Protein 6IK4 (pdb70)

Radius of gyration: 14.67 Å; Cα contacts (8 Å, |Δi|>4): 477; chains: 1; bounding box: 35×34×38 Å

InterPro domains:
  IPR000841 Peptidase M23A, B-lytic metalloendopeptidase [PR00933] (236-257)
  IPR000841 Peptidase M23A, B-lytic metalloendopeptidase [PR00933] (258-276)
  IPR000841 Peptidase M23A, B-lytic metalloendopeptidase [PR00933] (285-303)
  IPR000841 Peptidase M23A, B-lytic metalloendopeptidase [PR00933] (337-357)
  IPR000841 Peptidase M23A, B-lytic metalloendopeptidase [PR00933] (364-387)
  IPR011055 Duplicated hybrid motif [G3DSA:2.70.70.10] (230-403)
  IPR011055 Duplicated hybrid motif [SSF51261] (146-359)
  IPR016047 M23ase, beta-sheet core domain [PF01551] (276-360)
  IPR050570 Bacterial cell wall metabolism enzyme [PTHR21666] (136-360)

Nearest PDB structures (foldseek):
  6ik4-assembly1_A  TM=1.006E+00  e=1.344E-34  Pseudoalteromonas sp. CF6-2
  3it5-assembly4_G  TM=9.674E-01  e=7.089E-22  Pseudomonas aeruginosa PAO1
  8af1-assembly1_A  TM=9.686E-01  e=2.258E-19  Lysobacter capsici
  6smk-assembly1_A  TM=6.841E-01  e=7.766E-05  Enterococcus faecalis V583
  8s0u-assembly1_B  TM=7.526E-01  e=2.012E-04  Enterococcus faecalis

Foldseek 3Di:
DPDAFAAFDDAFFWWFKFAFAPPQLADDDRFKIWIFRPQDFAPGDFDFTWGRAKAFKADPDQFKIKGADPQQKIKIKGQFHPADDHGGDIDGGGDGGGTRHSHQCSRQVPHGDDPGTTIIMGIDGNNHTDHQQQPAYNRWGWFHADGRRDQPQVRTFTADPNDTDTGPGTDGD

Solvent-accessible surface area: 8095 Å² total; per-residue (Å²): 130,121,38,89,4,36,2,0,5,48,131,46,145,91,16,57,1,2,1,1,0,2,75,110,15,84,45,177,38,16,0,0,0,22,0,32,49,50,41,48,44,88,61,24,127,4,22,104,0,28,3,0,4,13,15,71,2,48,87,96,20,48,0,19,0,44,0,47,27,108,54,21,29,2,0,12,0,27,10,0,15,83,32,95,61,96,103,51,54,98,6,119,74,30,28,90,0,0,52,2,1,47,51,109,126,49,1,26,55,91,36,64,161,21,125,16,11,23,0,12,0,4,0,10,61,118,38,125,57,31,41,0,73,83,90,124,0,11,115,11,44,0,23,23,6,116,60,34,107,23,52,79,36,120,38,0,16,0,53,64,142,48,180,114,24,12,8,140,126,61,1,107,58

Structure (mmCIF, N/CA/C/O backbone):
data_6IK4
#
_entry.id   6IK4
#
_cell.length_a   62.841
_cell.length_b   82.443
_cell.length_c   73.419
_cell.angle_alpha   90.00
_cell.angle_beta   90.00
_cell.angle_gamma   90.00
#
_symmetry.space_group_name_H-M   'C 2 2 21'
#
loop_
_entity.id
_entity.type
_entity.pdbx_description
1 polymer 'Elastinolytic metalloprotease'
2 non-polymer 'ZINC ION'
3 non-polymer GLYCEROL
4 water water
#
loop_
_atom_site.group_PDB
_atom_site.id
_atom_site.type_symbol
_atom_site.label_atom_id
_atom_site.label_alt_id
_atom_site.label_comp_id
_atom_site.label_asym_id
_atom_site.label_entity_id
_atom_site.label_seq_id
_atom_site.pdbx_PDB_ins_code
_atom_site.Cartn_x
_atom_site.Cartn_y
_atom_site.Cartn_z
_atom_site.occupancy
_atom_site.B_iso_or_equiv
_atom_site.auth_seq_id
_atom_site.auth_comp_id
_atom_site.auth_asym_id
_atom_site.auth_atom_id
_atom_site.pdbx_PDB_model_num
ATOM 1 N N . ALA A 1 1 ? -15.119 13.570 8.774 1.00 47.58 1 ALA A N 1
ATOM 2 C CA . ALA A 1 1 ? -14.686 14.400 9.896 1.00 48.83 1 ALA A CA 1
ATOM 3 C C . ALA A 1 1 ? -14.030 15.689 9.405 1.00 41.36 1 ALA A C 1
ATOM 4 O O . ALA A 1 1 ? -13.952 15.942 8.201 1.00 44.60 1 ALA A O 1
ATOM 6 N N . THR A 1 2 ? -13.579 16.509 10.351 1.00 28.14 2 THR A N 1
ATOM 7 C CA . THR A 1 2 ? -12.876 17.734 10.009 1.00 27.32 2 THR A CA 1
ATOM 8 C C . THR A 1 2 ? -11.559 17.389 9.328 1.00 26.35 2 THR A C 1
ATOM 9 O O . THR A 1 2 ? -10.856 16.462 9.737 1.00 25.92 2 THR A O 1
ATOM 13 N N . PHE A 1 3 ? -11.242 18.120 8.267 1.00 15.50 3 PHE A N 1
ATOM 14 C CA . PHE A 1 3 ? -9.990 17.892 7.557 1.00 14.19 3 PHE A CA 1
ATOM 15 C C . PHE A 1 3 ? -8.796 18.046 8.490 1.00 16.25 3 PHE A C 1
ATOM 16 O O . PHE A 1 3 ? -8.625 19.084 9.133 1.00 14.45 3 PHE A O 1
ATOM 24 N N . THR A 1 4 ? -7.961 17.017 8.544 1.00 14.11 4 THR A N 1
ATOM 25 C CA . THR A 1 4 ? -6.726 17.021 9.312 1.00 14.02 4 THR A CA 1
ATOM 26 C C . THR A 1 4 ? -5.676 16.303 8.482 1.00 17.71 4 THR A C 1
ATOM 27 O O . THR A 1 4 ? -5.978 15.273 7.878 1.00 19.02 4 THR A O 1
ATOM 31 N N . MET A 1 5 ? -4.458 16.841 8.447 1.00 13.21 5 MET A N 1
ATOM 32 C CA . MET A 1 5 ? -3.355 16.272 7.681 1.00 13.87 5 MET A CA 1
ATOM 33 C C . MET A 1 5 ? -2.290 15.736 8.620 1.00 13.92 5 MET A C 1
ATOM 34 O O . MET A 1 5 ? -2.023 16.334 9.662 1.00 11.94 5 MET A O 1
ATOM 39 N N . ASN A 1 6 ? -1.639 14.646 8.213 1.00 10.65 6 ASN A N 1
ATOM 40 C CA . ASN A 1 6 ? -0.435 14.157 8.883 1.00 10.61 6 ASN A CA 1
ATOM 41 C C . ASN A 1 6 ? 0.748 14.249 7.937 1.00 11.00 6 ASN A C 1
ATOM 42 O O . ASN A 1 6 ? 0.583 14.182 6.717 1.00 10.65 6 ASN A O 1
ATOM 47 N N . LEU A 1 7 ? 1.946 14.385 8.503 1.00 10.18 7 LEU A N 1
ATOM 48 C CA . LEU A 1 7 ? 3.147 14.275 7.685 1.00 10.14 7 LEU A CA 1
ATOM 49 C C . LEU A 1 7 ? 3.164 12.915 6.996 1.00 10.65 7 LEU A C 1
ATOM 50 O O . LEU A 1 7 ? 2.787 11.908 7.608 1.00 11.81 7 LEU A O 1
ATOM 55 N N . PRO A 1 8 ? 3.603 12.844 5.727 1.00 10.33 8 PRO A N 1
ATOM 56 C CA . PRO A 1 8 ? 3.448 11.602 4.954 1.00 12.00 8 PRO A CA 1
ATOM 57 C C . PRO A 1 8 ? 4.486 10.526 5.255 1.00 14.36 8 PRO A C 1
ATOM 58 O O . PRO A 1 8 ? 4.986 9.858 4.341 1.00 14.97 8 PRO A O 1
ATOM 62 N N . TRP A 1 9 ? 4.793 10.332 6.537 1.00 12.69 9 TRP A N 1
ATOM 63 C CA . TRP A 1 9 ? 5.650 9.244 6.986 1.00 12.77 9 TRP A CA 1
ATOM 64 C C . TRP A 1 9 ? 5.184 8.810 8.370 1.00 15.46 9 TRP A C 1
ATOM 65 O O . TRP A 1 9 ? 4.253 9.385 8.947 1.00 12.55 9 TRP A O 1
ATOM 76 N N . SER A 1 10 ? 5.816 7.767 8.894 1.00 12.49 10 SER A N 1
ATOM 77 C CA . SER A 1 10 ? 5.290 7.088 10.068 1.00 16.78 10 SER A CA 1
ATOM 78 C C . SER A 1 10 ? 5.575 7.856 11.350 1.00 15.07 10 SER A C 1
ATOM 79 O O . SER A 1 10 ? 6.562 8.589 11.465 1.00 15.51 10 SER A O 1
ATOM 82 N N . GLN A 1 11 ? 4.692 7.667 12.322 1.00 15.28 11 GLN A N 1
ATOM 83 C CA . GLN A 1 11 ? 4.850 8.284 13.630 1.00 22.96 11 GLN A CA 1
ATOM 84 C C . GLN A 1 11 ? 6.200 7.917 14.246 1.00 21.26 11 GLN A C 1
ATOM 85 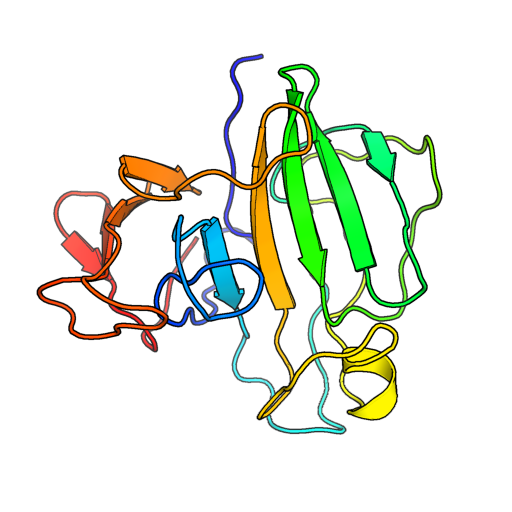O O . GLN A 1 11 ? 6.636 6.761 14.185 1.00 19.56 11 GLN A O 1
ATOM 91 N N . GLY A 1 12 ? 6.878 8.916 14.811 1.00 16.94 12 GLY A N 1
ATOM 92 C CA . GLY A 1 12 ? 8.171 8.712 15.431 1.00 20.27 12 GLY A CA 1
ATOM 93 C C . GLY A 1 12 ? 9.359 8.717 14.491 1.00 22.97 12 GLY A C 1
ATOM 94 O O . GLY A 1 12 ? 10.501 8.677 14.967 1.00 21.28 12 GLY A O 1
ATOM 95 N N . TYR A 1 13 ? 9.139 8.755 13.182 1.00 14.99 13 TYR A N 1
ATOM 96 C CA . TYR A 1 13 ? 10.211 8.888 12.206 1.00 18.72 13 TYR A CA 1
ATOM 97 C C . TYR A 1 13 ? 10.352 10.346 11.777 1.00 16.40 13 TYR A C 1
ATOM 98 O O . TYR A 1 13 ? 9.443 11.152 11.965 1.00 12.40 13 TYR A O 1
ATOM 107 N N . TYR A 1 14 ? 11.515 10.688 11.210 1.00 13.58 14 TYR A N 1
ATOM 108 C CA . TYR A 1 14 ? 11.712 12.037 10.682 1.00 14.70 14 TYR A CA 1
ATOM 109 C C . TYR A 1 14 ? 12.131 11.983 9.220 1.00 15.74 14 TYR A C 1
ATOM 110 O O . TYR A 1 14 ? 12.863 11.078 8.806 1.00 13.39 14 TYR A O 1
ATOM 119 N N . TRP A 1 15 ? 11.611 12.926 8.437 1.00 12.59 15 TRP A N 1
ATOM 120 C CA . TRP A 1 15 ? 12.138 13.300 7.135 1.00 12.65 15 TRP A CA 1
ATOM 121 C C . TRP A 1 15 ? 12.590 14.755 7.233 1.00 11.42 15 TRP A C 1
ATOM 122 O O . TRP A 1 15 ? 12.617 15.341 8.326 1.00 13.40 15 TRP A O 1
ATOM 133 N N . TYR A 1 16 ? 12.935 15.338 6.083 1.00 10.05 16 TYR A N 1
ATOM 134 C CA . TYR A 1 16 ? 13.355 16.731 5.985 1.00 10.56 16 TYR A CA 1
ATOM 135 C C . TYR A 1 16 ? 12.419 17.489 5.059 1.00 11.18 16 TYR A C 1
ATOM 136 O O . TYR A 1 16 ? 11.936 16.942 4.066 1.00 13.05 16 TYR A O 1
ATOM 145 N N . SER A 1 17 ? 12.203 18.767 5.367 1.00 9.01 17 SER A N 1
ATOM 146 C CA . SER A 1 17 ? 11.415 19.644 4.519 1.00 10.26 17 SER A CA 1
ATOM 147 C C . SER A 1 17 ? 12.228 20.868 4.133 1.00 11.79 17 SER A C 1
ATOM 148 O O . SER A 1 17 ? 13.010 21.387 4.937 1.00 10.85 17 SER A O 1
ATOM 151 N N . GLY A 1 18 ? 12.014 21.340 2.905 1.00 12.08 18 GLY A N 1
ATOM 152 C CA . GLY A 1 18 ? 12.451 22.659 2.500 1.00 10.28 18 GLY A CA 1
ATOM 153 C C . GLY A 1 18 ? 11.408 23.703 2.838 1.00 12.90 18 GLY A C 1
ATOM 154 O O . GLY A 1 18 ? 10.408 23.433 3.507 1.00 12.22 18 GLY A O 1
ATOM 155 N N . GLY A 1 19 ? 11.662 24.932 2.369 1.00 13.81 19 GLY A N 1
ATOM 156 C CA . GLY A 1 19 ? 10.736 26.017 2.615 1.00 10.67 19 GLY A CA 1
ATOM 157 C C . GLY A 1 19 ? 9.494 25.950 1.744 1.00 11.78 19 GLY A C 1
ATOM 158 O O . GLY A 1 19 ? 9.462 25.313 0.686 1.00 13.78 19 GLY A O 1
ATOM 159 N N . ALA A 1 20 ? 8.459 26.663 2.191 1.00 13.21 20 ALA A N 1
ATOM 160 C CA . ALA A 1 20 ? 7.205 26.698 1.450 1.00 8.87 20 ALA A CA 1
ATOM 161 C C . ALA A 1 20 ? 7.376 27.446 0.134 1.00 12.98 20 ALA A C 1
ATOM 162 O O . ALA A 1 20 ? 8.110 28.437 0.050 1.00 15.13 20 ALA A O 1
ATOM 164 N N . HIS A 1 21 ? 6.706 26.947 -0.906 1.00 12.31 21 HIS A N 1
ATOM 165 C CA . HIS A 1 21 ? 6.767 27.551 -2.228 1.00 13.51 21 HIS A CA 1
ATOM 166 C C . HIS A 1 21 ? 5.460 27.287 -2.953 1.00 13.60 21 HIS A C 1
ATOM 167 O O . HIS A 1 21 ? 4.662 26.436 -2.553 1.00 11.16 21 HIS A O 1
ATOM 174 N N . SER A 1 22 ? 5.236 28.045 -4.025 1.00 13.06 22 SER A N 1
ATOM 175 C CA . SER A 1 22 ? 4.086 27.772 -4.867 1.00 13.16 22 SER A CA 1
ATOM 176 C C . SER A 1 22 ? 4.313 26.485 -5.652 1.00 14.87 22 SER A C 1
ATOM 177 O O . SER A 1 22 ? 5.424 25.939 -5.708 1.00 14.26 22 SER A O 1
ATOM 180 N N . ASN A 1 23 ? 3.240 26.015 -6.2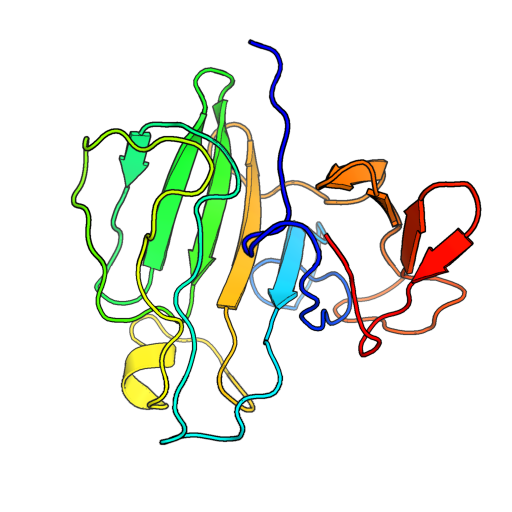95 1.00 13.07 23 ASN A N 1
ATOM 181 C CA . ASN A 1 23 ? 3.322 24.770 -7.044 1.00 16.18 23 ASN A CA 1
ATOM 182 C C . ASN A 1 23 ? 4.402 24.833 -8.113 1.00 20.38 23 ASN A C 1
ATOM 183 O O . ASN A 1 23 ? 5.064 23.825 -8.377 1.00 24.17 23 ASN A O 1
ATOM 188 N N . THR A 1 24 ? 4.615 26.009 -8.714 1.00 22.39 24 THR A N 1
ATOM 189 C CA . THR A 1 24 ? 5.647 26.164 -9.736 1.00 28.34 24 THR A CA 1
ATOM 190 C C . THR A 1 24 ? 6.977 26.637 -9.184 1.00 26.70 24 THR A C 1
ATOM 191 O O . THR A 1 24 ? 7.990 26.523 -9.883 1.00 25.48 24 THR A O 1
ATOM 195 N N . GLY A 1 25 ? 7.001 27.176 -7.969 1.00 22.20 25 GLY A N 1
ATOM 196 C CA . GLY A 1 25 ? 8.191 27.792 -7.430 1.00 20.82 25 GLY A CA 1
ATOM 197 C C . GLY A 1 25 ? 8.303 29.280 -7.678 1.00 24.30 25 GLY A C 1
ATOM 198 O O . GLY A 1 25 ? 9.273 29.889 -7.218 1.00 28.77 25 GLY A O 1
ATOM 199 N N . SER A 1 26 ? 7.346 29.880 -8.389 1.00 24.33 26 SER A N 1
ATOM 200 C CA . SER A 1 26 ? 7.278 31.320 -8.612 1.00 27.25 26 SER A CA 1
ATOM 201 C C . SER A 1 26 ? 5.905 31.843 -8.204 1.00 24.98 26 SER A C 1
ATOM 202 O O . SER A 1 26 ? 4.899 31.145 -8.326 1.00 22.89 26 SER A O 1
ATOM 205 N N . GLY A 1 27 ? 5.861 33.079 -7.723 1.00 30.74 27 GLY A N 1
ATOM 206 C CA . GLY A 1 27 ? 4.569 33.667 -7.401 1.00 29.34 27 GLY A CA 1
ATOM 207 C C . GLY A 1 27 ? 3.888 33.012 -6.202 1.00 31.02 27 GLY A C 1
ATOM 208 O O . GLY A 1 27 ? 4.480 32.229 -5.459 1.00 21.79 27 GLY A O 1
ATOM 209 N N . TYR A 1 28 ? 2.605 33.353 -6.041 1.00 23.99 28 TYR A N 1
ATOM 210 C CA . TYR A 1 28 ? 1.788 32.982 -4.875 1.00 19.58 28 TYR A CA 1
ATOM 211 C C . TYR A 1 28 ? 0.683 31.976 -5.209 1.00 22.79 28 TYR A C 1
ATOM 212 O O . TYR A 1 28 ? 0.316 31.815 -6.377 1.00 24.39 28 TYR A O 1
ATOM 221 N N . PRO A 1 29 ? 0.111 31.314 -4.185 1.00 18.89 29 PRO A N 1
ATOM 222 C CA . PRO A 1 29 ? 0.443 31.290 -2.751 1.00 17.14 29 PRO A CA 1
ATOM 223 C C . PRO A 1 29 ? 1.528 30.256 -2.453 1.00 16.20 29 PRO A C 1
ATOM 224 O O . PRO A 1 29 ? 1.852 29.492 -3.358 1.00 15.01 29 PRO A O 1
ATOM 228 N N . TYR A 1 30 ? 2.077 30.223 -1.233 1.00 13.91 30 TYR A N 1
ATOM 229 C CA . TYR A 1 30 ? 3.089 29.216 -0.887 1.00 15.17 30 TYR A CA 1
ATOM 230 C C . TYR A 1 30 ? 2.348 27.984 -0.388 1.00 13.15 30 TYR A C 1
ATOM 231 O O . TYR A 1 30 ? 2.098 27.816 0.808 1.00 15.03 30 TYR A O 1
ATOM 240 N N . SER A 1 31 ? 2.022 27.111 -1.331 1.00 11.71 31 SER A N 1
ATOM 241 C CA . SER A 1 31 ? 1.137 25.969 -1.135 1.00 11.82 31 SER A CA 1
ATOM 242 C C . SER A 1 31 ? 1.865 24.645 -0.959 1.00 10.05 31 SER A C 1
ATOM 243 O O . SER A 1 31 ? 1.214 23.636 -0.666 1.00 9.12 31 SER A O 1
ATOM 246 N N . SER A 1 32 ? 3.175 24.608 -1.181 1.00 9.04 32 SER A N 1
ATOM 247 C CA . SER A 1 32 ? 3.876 23.355 -1.397 1.00 10.69 32 SER A CA 1
ATOM 248 C C . SER A 1 32 ? 5.126 23.256 -0.527 1.00 11.86 32 SER A C 1
ATOM 249 O O . SER A 1 32 ? 5.726 24.265 -0.149 1.00 11.78 32 SER A O 1
ATOM 252 N N . LEU A 1 33 ? 5.516 22.013 -0.239 1.00 11.07 33 LEU A N 1
ATOM 253 C CA . LEU A 1 33 ? 6.741 21.679 0.479 1.00 10.06 33 LEU A CA 1
ATOM 254 C C . LEU A 1 33 ? 7.414 20.526 -0.240 1.00 11.19 33 LEU A C 1
ATOM 255 O O . LEU A 1 33 ? 6.735 19.645 -0.772 1.00 11.37 33 LEU A O 1
ATOM 260 N N . ASP A 1 34 ? 8.748 20.528 -0.263 1.00 11.19 34 ASP A N 1
ATOM 261 C CA . ASP A 1 34 ? 9.513 19.401 -0.786 1.00 10.04 34 ASP A CA 1
ATOM 262 C C . ASP A 1 34 ? 10.032 18.574 0.390 1.00 9.23 34 ASP A C 1
ATOM 263 O O . ASP A 1 34 ? 10.764 19.093 1.237 1.00 10.91 34 ASP A O 1
ATOM 268 N N . PHE A 1 35 ? 9.624 17.302 0.456 1.00 9.69 35 PHE A N 1
ATOM 269 C CA . PHE A 1 35 ? 10.012 16.383 1.525 1.00 10.64 35 PHE A CA 1
ATOM 270 C C . PHE A 1 35 ? 10.971 15.322 0.997 1.00 11.77 35 PHE A C 1
ATOM 271 O O . PHE A 1 35 ? 10.765 14.788 -0.097 1.00 9.77 35 PHE A O 1
ATOM 279 N N . ASN A 1 36 ? 11.980 14.965 1.797 1.00 10.73 36 ASN A N 1
ATOM 280 C CA . ASN A 1 36 ? 12.799 13.801 1.459 1.00 12.99 36 ASN A CA 1
ATOM 281 C C . ASN A 1 36 ? 13.360 13.199 2.741 1.00 12.44 36 ASN A C 1
ATOM 282 O O . ASN A 1 36 ? 13.511 13.893 3.748 1.00 13.26 36 ASN A O 1
ATOM 287 N N . ASN A 1 37 ? 13.659 11.898 2.712 1.00 9.95 37 ASN A N 1
ATOM 288 C CA . ASN A 1 37 ? 14.134 11.237 3.923 1.00 12.07 37 ASN A CA 1
ATOM 289 C C . ASN A 1 37 ? 15.649 11.096 3.968 1.00 16.05 37 ASN A C 1
ATOM 290 O O . ASN A 1 37 ? 16.161 10.357 4.812 1.00 14.62 37 ASN A O 1
ATOM 295 N N . GLY A 1 38 ? 16.375 11.764 3.074 1.00 14.84 38 GLY A N 1
ATOM 296 C CA . GLY A 1 38 ? 17.824 11.685 3.115 1.00 19.10 38 GLY A CA 1
ATOM 297 C C . GLY A 1 38 ? 18.418 10.408 2.560 1.00 22.32 38 GLY A C 1
ATOM 298 O O . GLY A 1 38 ? 19.550 10.056 2.916 1.00 20.91 38 GLY A O 1
ATOM 299 N N . SER A 1 39 ? 17.702 9.708 1.677 1.00 19.41 39 SER A N 1
ATOM 300 C CA . SER A 1 39 ? 18.192 8.431 1.171 1.00 22.85 39 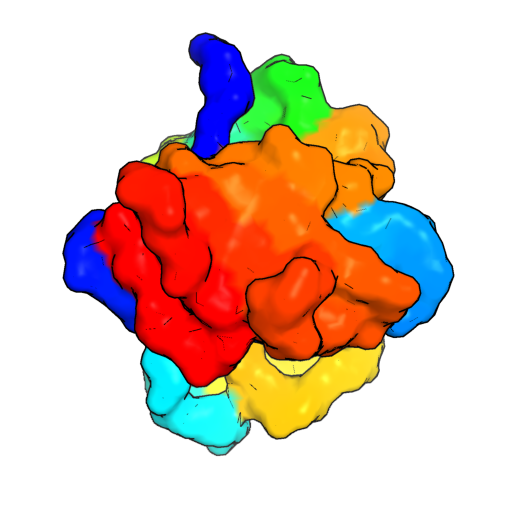SER A CA 1
ATOM 301 C C . SER A 1 39 ? 19.345 8.588 0.186 1.00 18.82 39 SER A C 1
ATOM 302 O O . SER A 1 39 ? 20.035 7.602 -0.091 1.00 26.81 39 SER A O 1
ATOM 305 N N . GLY A 1 40 ? 19.558 9.782 -0.370 1.00 23.72 40 GLY A N 1
ATOM 306 C CA . GLY A 1 40 ? 20.656 10.002 -1.290 1.00 27.87 40 GLY A CA 1
ATOM 307 C C . GLY A 1 40 ? 20.174 10.621 -2.589 1.00 26.71 40 GLY A C 1
ATOM 308 O O . GLY A 1 40 ? 19.081 11.192 -2.661 1.00 26.66 40 GLY A O 1
ATOM 309 N N . GLY A 1 41 ? 21.002 10.506 -3.627 1.00 23.00 41 GLY A N 1
ATOM 310 C CA . GLY A 1 41 ? 20.722 11.097 -4.921 1.00 18.23 41 GLY A CA 1
ATOM 311 C C . GLY A 1 41 ? 19.951 10.159 -5.830 1.00 18.15 41 GLY A C 1
ATOM 312 O O . GLY A 1 41 ? 19.383 9.154 -5.394 1.00 18.45 41 GLY A O 1
ATOM 313 N N . TRP A 1 42 ? 19.955 10.487 -7.123 1.00 18.35 42 TRP A N 1
ATOM 314 C CA . TRP A 1 42 ? 19.298 9.634 -8.110 1.00 17.05 42 TRP A CA 1
ATOM 315 C C . TRP A 1 42 ? 19.884 8.225 -8.083 1.00 25.59 42 TRP A C 1
ATOM 316 O O . TRP A 1 42 ? 21.098 8.039 -7.948 1.00 24.88 42 TRP A O 1
ATOM 327 N N . GLY A 1 43 ? 19.008 7.226 -8.200 1.00 17.84 43 GLY A N 1
ATOM 328 C CA . GLY A 1 43 ? 19.394 5.835 -8.091 1.00 21.52 43 GLY A CA 1
ATOM 329 C C . GLY A 1 43 ? 19.328 5.258 -6.694 1.00 24.68 43 GLY A C 1
ATOM 330 O O . GLY A 1 43 ? 19.410 4.030 -6.542 1.00 22.50 43 GLY A O 1
ATOM 331 N N . SER A 1 44 ? 19.165 6.094 -5.671 1.00 17.24 44 SER A N 1
ATOM 332 C CA . SER A 1 44 ? 19.163 5.622 -4.297 1.00 20.51 44 SER A CA 1
ATOM 333 C C . SER A 1 44 ? 17.832 4.950 -3.966 1.00 17.98 44 SER A C 1
ATOM 334 O O . SER A 1 44 ? 16.895 4.916 -4.768 1.00 21.05 44 SER A O 1
ATOM 337 N N . ASN A 1 45 ? 17.754 4.397 -2.758 1.00 17.10 45 ASN A N 1
ATOM 338 C CA . ASN A 1 45 ? 16.596 3.621 -2.320 1.00 21.15 45 ASN A CA 1
ATOM 339 C C . ASN A 1 45 ? 15.565 4.585 -1.726 1.00 23.62 45 ASN A C 1
ATOM 340 O O . ASN A 1 45 ? 15.448 4.756 -0.509 1.00 20.99 45 ASN A O 1
ATOM 345 N N . THR A 1 46 ? 14.805 5.232 -2.613 1.00 18.95 46 THR A N 1
ATOM 346 C CA . THR A 1 46 ? 13.848 6.250 -2.171 1.00 15.68 46 THR A CA 1
ATOM 347 C C . THR A 1 46 ? 12.644 5.615 -1.470 1.00 21.81 46 THR A C 1
ATOM 348 O O . THR A 1 46 ? 12.237 4.499 -1.804 1.00 17.10 46 THR A O 1
ATOM 352 N N . PRO A 1 47 ? 12.053 6.310 -0.494 1.00 17.46 47 PRO A N 1
ATOM 353 C CA . PRO A 1 47 ? 11.013 5.697 0.338 1.00 14.72 47 PRO A CA 1
ATOM 354 C C . PRO A 1 47 ? 9.635 5.764 -0.305 1.00 18.03 47 PRO A C 1
ATOM 355 O O . PRO A 1 47 ? 9.401 6.472 -1.285 1.00 15.78 47 PRO A O 1
ATOM 359 N N . TRP A 1 48 ? 8.710 5.018 0.299 1.00 13.84 48 TRP A N 1
ATOM 360 C CA . TRP A 1 48 ? 7.299 5.142 -0.025 1.00 15.20 48 TRP A CA 1
ATOM 361 C C . TRP A 1 48 ? 6.705 6.335 0.714 1.00 14.13 48 TRP A C 1
ATOM 362 O O . TRP A 1 48 ? 7.141 6.688 1.820 1.00 15.93 48 TRP A O 1
ATOM 373 N N . VAL A 1 49 ? 5.708 6.958 0.083 1.00 13.23 49 VAL A N 1
ATOM 374 C CA . VAL A 1 49 ? 5.049 8.164 0.585 1.00 12.49 49 VAL A CA 1
ATOM 375 C C . VAL A 1 49 ? 3.648 7.774 1.038 1.00 14.30 49 VAL A C 1
ATOM 376 O O . VAL A 1 49 ? 2.918 7.110 0.290 1.00 14.12 49 VAL A O 1
ATOM 380 N N . GLN A 1 50 ? 3.269 8.178 2.253 1.00 12.13 50 GLN A N 1
ATOM 381 C CA . GLN A 1 50 ? 1.963 7.848 2.817 1.00 12.33 50 GLN A CA 1
ATOM 382 C C . GLN A 1 50 ? 0.964 8.972 2.555 1.00 14.84 50 GLN A C 1
ATOM 383 O O . GLN A 1 50 ? 1.319 10.152 2.574 1.00 13.01 50 GLN A O 1
ATOM 389 N N . ALA A 1 51 ? -0.297 8.597 2.326 1.00 11.53 51 ALA A N 1
ATOM 390 C CA . ALA A 1 51 ? -1.360 9.594 2.226 1.00 13.74 51 ALA A CA 1
ATOM 391 C C . ALA A 1 51 ? -1.461 10.391 3.525 1.00 11.45 51 ALA A C 1
ATOM 392 O O . ALA A 1 51 ? -1.577 9.813 4.615 1.00 13.94 51 ALA A O 1
ATOM 394 N N . ALA A 1 52 ? -1.424 11.726 3.401 1.00 11.01 52 ALA A N 1
ATOM 395 C CA . ALA A 1 52 ? -1.514 12.625 4.551 1.00 11.11 52 ALA A CA 1
ATOM 396 C C . ALA A 1 52 ? -2.891 12.605 5.207 1.00 12.72 52 ALA A C 1
ATOM 397 O O . ALA A 1 52 ? -3.027 13.090 6.337 1.00 11.65 52 ALA A O 1
ATOM 399 N N . HIS A 1 53 ? -3.889 12.049 4.530 1.00 11.58 53 HIS A N 1
ATOM 400 C CA . HIS A 1 53 ? -5.282 11.995 4.977 1.00 13.30 53 HIS A CA 1
ATOM 401 C C . HIS A 1 53 ? -6.021 11.062 4.021 1.00 14.93 53 HIS A C 1
ATOM 402 O O . HIS A 1 53 ? -5.461 10.606 3.023 1.00 9.99 53 HIS A O 1
ATOM 409 N N . GLY A 1 54 ? -7.301 10.798 4.324 1.00 11.80 54 GLY A N 1
ATOM 410 C CA . GLY A 1 54 ? -8.110 9.956 3.461 1.00 14.86 54 GLY A CA 1
ATOM 411 C C . GLY A 1 54 ? -8.824 10.729 2.359 1.00 12.00 54 GLY A C 1
ATOM 412 O O . GLY A 1 54 ? -8.935 11.957 2.400 1.00 12.95 54 GLY A O 1
ATOM 413 N N . GLY A 1 55 ? -9.282 10.001 1.346 1.00 13.90 55 GLY A N 1
ATOM 414 C CA . GLY A 1 55 ? -10.037 10.624 0.280 1.00 14.53 55 GLY A CA 1
ATOM 415 C C . GLY A 1 55 ? -10.003 9.813 -1.004 1.00 13.68 55 GLY A C 1
ATOM 416 O O . GLY A 1 55 ? -9.599 8.650 -1.025 1.00 16.15 55 GLY A O 1
ATOM 417 N N . VAL A 1 56 ? -10.451 10.471 -2.078 1.00 13.72 56 VAL A N 1
ATOM 418 C CA . VAL A 1 56 ? -10.583 9.871 -3.404 1.00 11.68 56 VAL A CA 1
ATOM 419 C C . VAL A 1 56 ? -9.368 10.238 -4.242 1.00 16.02 56 VAL A C 1
ATOM 420 O O . VAL A 1 56 ? -8.904 11.387 -4.215 1.00 14.27 56 VAL A O 1
ATOM 424 N N . ILE A 1 57 ? -8.865 9.266 -5.007 1.00 12.82 57 ILE A N 1
ATOM 425 C CA . ILE A 1 57 ? -7.648 9.426 -5.794 1.00 11.61 57 ILE A CA 1
ATOM 426 C C . ILE A 1 57 ? -7.962 10.060 -7.140 1.00 19.73 57 ILE A C 1
ATOM 427 O O . ILE A 1 57 ? -8.945 9.698 -7.803 1.00 17.28 57 ILE A O 1
ATOM 432 N N . THR A 1 58 ? -7.105 10.991 -7.563 1.00 14.07 58 THR A N 1
ATOM 433 C CA . THR A 1 58 ? -6.980 11.378 -8.964 1.00 15.18 58 THR A CA 1
ATOM 434 C C . THR A 1 58 ? -5.545 11.097 -9.377 1.00 17.79 58 THR A C 1
ATOM 435 O O . THR A 1 58 ? -4.616 11.575 -8.722 1.00 17.60 58 THR A O 1
ATOM 439 N N . ARG A 1 59 ? -5.354 10.303 -10.435 1.00 15.07 59 ARG A N 1
ATOM 440 C CA A ARG A 1 59 ? -4.023 9.985 -10.955 0.53 19.57 59 ARG A CA 1
ATOM 441 C CA B ARG A 1 59 ? -4.026 9.984 -10.953 0.47 19.57 59 ARG A CA 1
ATOM 442 C C . ARG A 1 59 ? -3.837 10.738 -12.263 1.00 26.41 59 ARG A C 1
ATOM 443 O O . ARG A 1 59 ? -4.472 10.409 -13.269 1.00 24.19 59 ARG A O 1
ATOM 458 N N . PHE A 1 60 ? -2.966 11.750 -12.251 1.00 17.38 60 PHE A N 1
ATOM 459 C CA . PHE A 1 60 ? -2.802 12.576 -13.442 1.00 17.78 60 PHE A CA 1
ATOM 460 C C . PHE A 1 60 ? -1.821 11.964 -14.429 1.00 22.98 60 PHE A C 1
ATOM 461 O O . PHE A 1 60 ? -1.940 12.191 -15.636 1.00 26.03 60 PHE A O 1
ATOM 469 N N . SER A 1 61 ? -0.868 11.184 -13.941 1.00 18.52 61 SER A N 1
ATOM 470 C CA . SER A 1 61 ? 0.211 10.629 -14.749 1.00 19.55 61 SER A CA 1
ATOM 471 C C . SER A 1 61 ? 0.918 9.612 -13.873 1.00 21.49 61 SER A C 1
ATOM 472 O O . SER A 1 61 ? 0.538 9.402 -12.719 1.00 18.83 61 SER A O 1
ATOM 475 N N . SER A 1 62 ? 1.968 8.993 -14.412 1.00 17.35 62 SER A N 1
ATOM 476 C CA .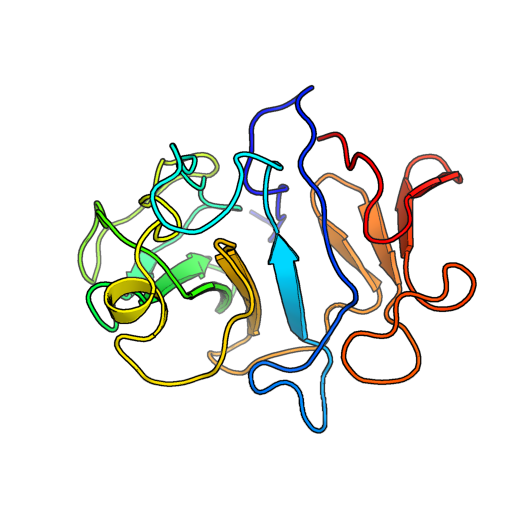 SER A 1 62 ? 2.697 8.033 -13.594 1.00 17.73 62 SER A CA 1
ATOM 477 C C . SER A 1 62 ? 3.492 8.692 -12.468 1.00 16.49 62 SER A C 1
ATOM 478 O O . SER A 1 62 ? 4.023 7.975 -11.615 1.00 17.41 62 SER A O 1
ATOM 481 N N . CYS A 1 63 ? 3.609 10.022 -12.446 1.00 14.74 63 CYS A N 1
ATOM 482 C CA . CYS A 1 63 ? 4.428 10.691 -11.437 1.00 16.52 63 CYS A CA 1
ATOM 483 C C . CYS A 1 63 ? 3.642 11.732 -10.640 1.00 16.32 63 CYS A C 1
ATOM 484 O O . CYS A 1 63 ? 4.244 12.577 -9.970 1.00 14.54 63 CYS A O 1
ATOM 487 N N . ASN A 1 64 ? 2.309 11.670 -10.663 1.00 14.98 64 ASN A N 1
ATOM 488 C CA . ASN A 1 64 ? 1.502 12.778 -10.154 1.00 13.80 64 ASN A CA 1
ATOM 489 C C . ASN A 1 64 ? 0.148 12.243 -9.709 1.00 17.17 64 ASN A C 1
ATOM 490 O O . ASN A 1 64 ? -0.654 11.795 -10.538 1.00 17.11 64 ASN A O 1
ATOM 495 N N . ILE A 1 65 ? -0.111 12.285 -8.402 1.00 16.53 65 ILE A N 1
ATOM 496 C CA . ILE A 1 65 ? -1.323 11.704 -7.835 1.00 12.26 65 ILE A CA 1
ATOM 497 C C . ILE A 1 65 ? -1.860 12.642 -6.758 1.00 14.47 65 ILE A C 1
ATOM 498 O O . ILE A 1 65 ? -1.103 13.388 -6.129 1.00 12.03 65 ILE A O 1
ATOM 503 N N . ARG A 1 66 ? -3.180 12.595 -6.546 1.00 13.93 66 ARG A N 1
ATOM 504 C CA . ARG A 1 66 ? -3.853 13.491 -5.613 1.00 13.90 66 ARG A CA 1
ATOM 505 C C . ARG A 1 66 ? -4.865 12.718 -4.771 1.00 16.43 66 ARG A C 1
ATOM 506 O O . ARG A 1 66 ? -5.502 11.776 -5.260 1.00 14.24 66 ARG A O 1
ATOM 514 N N . VAL A 1 67 ? -4.998 13.118 -3.504 1.00 12.26 67 VAL A N 1
ATOM 515 C CA . VAL A 1 67 ? -6.003 12.598 -2.583 1.00 11.94 67 VAL A CA 1
ATOM 516 C C . VAL A 1 67 ? -6.943 13.747 -2.239 1.00 14.19 67 VAL A C 1
ATOM 517 O O . VAL A 1 67 ? -6.516 14.731 -1.627 1.00 10.17 67 VAL A O 1
ATOM 521 N N . THR A 1 68 ? -8.217 13.625 -2.611 1.00 9.76 68 THR A N 1
ATOM 522 C CA . THR A 1 68 ? -9.210 14.657 -2.316 1.00 10.00 68 THR A CA 1
ATOM 523 C C . THR A 1 68 ? -10.117 14.206 -1.174 1.00 14.06 68 THR A C 1
ATOM 524 O O . THR A 1 68 ? -10.823 13.193 -1.284 1.00 11.61 68 THR A O 1
ATOM 528 N N . HIS A 1 69 ? -10.093 14.968 -0.084 1.00 10.09 69 HIS A N 1
ATOM 529 C CA . HIS A 1 69 ? -10.864 14.720 1.121 1.00 11.05 69 HIS A CA 1
ATOM 530 C C . HIS A 1 69 ? -12.330 15.101 0.903 1.00 15.77 69 HIS A C 1
ATOM 531 O O . HIS A 1 69 ? -12.666 15.925 0.050 1.00 12.64 69 HIS A O 1
ATOM 538 N N . SER A 1 70 ? -13.208 14.490 1.697 1.00 12.33 70 SER A N 1
ATOM 539 C CA . SER A 1 70 ? -14.635 14.795 1.610 1.00 13.89 70 SER A CA 1
ATOM 540 C C . SER A 1 70 ? -14.933 16.286 1.786 1.00 16.89 70 SER A C 1
ATOM 541 O O . SER A 1 70 ? -15.986 16.758 1.332 1.00 17.75 70 SER A O 1
ATOM 544 N N . SER A 1 71 ? -14.036 17.040 2.431 1.00 14.69 71 SER A N 1
ATOM 545 C CA . SER A 1 71 ? -14.209 18.479 2.626 1.00 12.56 71 SER A CA 1
ATOM 546 C C . SER A 1 71 ? -13.861 19.307 1.394 1.00 13.75 71 SER A C 1
ATOM 547 O O . SER A 1 71 ? -14.094 20.526 1.397 1.00 15.10 71 SER A O 1
ATOM 550 N N . GLY A 1 72 ? -13.274 18.706 0.367 1.00 12.81 72 GLY A N 1
ATOM 551 C CA . GLY A 1 72 ? -12.779 19.460 -0.768 1.00 11.36 72 GLY A CA 1
ATOM 552 C C . GLY A 1 72 ? -11.359 19.974 -0.633 1.00 12.71 72 GLY A C 1
ATOM 553 O O . GLY A 1 72 ? -10.825 20.527 -1.603 1.00 11.10 72 GLY A O 1
ATOM 554 N N . PHE A 1 73 ? -10.742 19.843 0.537 1.00 12.41 73 PHE A N 1
ATOM 555 C CA . PHE A 1 73 ? -9.292 19.963 0.619 1.00 10.94 73 PHE A CA 1
ATOM 556 C C . PHE A 1 73 ? -8.641 18.728 0.020 1.00 12.27 73 PHE A C 1
ATOM 557 O O . PHE A 1 73 ? -9.199 17.632 0.055 1.00 11.57 73 PHE A O 1
ATOM 565 N N . ALA A 1 74 ? -7.429 18.906 -0.503 1.00 10.72 74 ALA A N 1
ATOM 566 C CA . ALA A 1 74 ? -6.749 17.817 -1.172 1.00 8.66 74 ALA A CA 1
ATOM 567 C C . ALA A 1 74 ? -5.254 18.024 -1.015 1.00 7.15 74 ALA A C 1
ATOM 568 O O . ALA A 1 74 ? -4.780 19.156 -0.873 1.00 11.07 74 ALA A O 1
ATOM 570 N N . THR A 1 75 ? -4.517 16.927 -1.043 1.00 10.03 75 THR A N 1
ATOM 571 C CA . THR A 1 75 ? -3.068 17.006 -1.113 1.00 9.87 75 THR A CA 1
ATOM 572 C C . THR A 1 75 ? -2.610 16.373 -2.419 1.00 11.63 75 THR A C 1
ATOM 573 O O . THR A 1 75 ? -3.126 15.330 -2.834 1.00 12.29 75 THR A O 1
ATOM 577 N N . ASN A 1 76 ? -1.648 17.020 -3.063 1.00 9.49 76 ASN A N 1
ATOM 578 C CA . ASN A 1 76 ? -1.104 16.559 -4.328 1.00 10.24 76 ASN A CA 1
ATOM 579 C C . ASN A 1 76 ? 0.341 16.146 -4.101 1.00 10.78 76 ASN A C 1
ATOM 580 O O . ASN A 1 76 ? 1.044 16.765 -3.299 1.00 13.29 76 ASN A O 1
ATOM 585 N N . TYR A 1 77 ? 0.762 15.075 -4.784 1.00 11.03 77 TYR A N 1
ATOM 586 C CA . TYR A 1 77 ? 2.075 14.459 -4.611 1.00 9.93 77 TYR A CA 1
ATOM 587 C C . TYR A 1 77 ? 2.711 14.344 -5.988 1.00 10.93 77 TYR A C 1
ATOM 588 O O . TYR A 1 77 ? 2.235 13.562 -6.815 1.00 11.10 77 TYR A O 1
ATOM 597 N N . TYR A 1 78 ? 3.803 15.075 -6.219 1.00 12.51 78 TYR A N 1
ATOM 598 C CA . TYR A 1 78 ? 4.455 15.115 -7.520 1.00 13.33 78 TYR A CA 1
ATOM 599 C C . TYR A 1 78 ? 5.906 14.640 -7.388 1.00 13.21 78 TYR A C 1
ATOM 600 O O . TYR A 1 78 ? 6.474 14.618 -6.291 1.00 12.98 78 TYR A O 1
ATOM 609 N N . HIS A 1 79 ? 6.477 14.213 -8.527 1.00 12.85 79 HIS A N 1
ATOM 610 C CA . HIS A 1 79 ? 7.775 13.515 -8.609 1.00 13.75 79 HIS A CA 1
ATOM 611 C C . HIS A 1 79 ? 7.683 12.070 -8.111 1.00 14.96 79 HIS A C 1
ATOM 612 O O . HIS A 1 79 ? 8.622 11.565 -7.496 1.00 14.99 79 HIS A O 1
ATOM 619 N N . MET A 1 80 ? 6.575 11.387 -8.407 1.00 14.12 80 MET A N 1
ATOM 620 C CA . MET A 1 80 ? 6.295 10.068 -7.855 1.00 11.26 80 MET A CA 1
ATOM 621 C C . MET A 1 80 ? 6.666 8.954 -8.832 1.00 11.79 80 MET A C 1
ATOM 622 O O . MET A 1 80 ? 6.860 9.172 -10.032 1.00 14.19 80 MET A O 1
ATOM 627 N N . SER A 1 81 ? 6.720 7.733 -8.294 1.00 13.07 81 SER A N 1
ATOM 628 C CA . SER A 1 81 ? 6.852 6.521 -9.094 1.00 16.03 81 SER A CA 1
ATOM 629 C C . SER A 1 81 ? 6.105 5.392 -8.393 1.00 15.99 81 SER A C 1
ATOM 630 O O . SER A 1 81 ? 5.671 5.523 -7.243 1.00 14.34 81 SER A O 1
ATOM 633 N N . ASN A 1 82 ? 5.948 4.276 -9.104 1.00 13.35 82 ASN A N 1
ATOM 634 C CA . ASN A 1 82 ? 5.317 3.076 -8.543 1.00 15.27 82 ASN A CA 1
ATOM 635 C C . ASN A 1 82 ? 3.966 3.391 -7.911 1.00 13.46 82 ASN A C 1
ATOM 636 O O . ASN A 1 82 ? 3.653 2.919 -6.814 1.00 13.49 82 ASN A O 1
ATOM 641 N N . LEU A 1 83 ? 3.167 4.207 -8.595 1.00 12.62 83 LEU A N 1
ATOM 642 C CA . LEU A 1 83 ? 1.880 4.614 -8.038 1.00 15.65 83 LEU A CA 1
ATOM 643 C C . LEU A 1 83 ? 0.965 3.404 -7.891 1.00 19.26 83 LEU A C 1
ATOM 644 O O . LEU A 1 83 ? 0.954 2.513 -8.738 1.00 20.72 83 LEU A O 1
ATOM 649 N N . GLN A 1 84 ? 0.191 3.378 -6.808 1.00 13.01 84 GLN A N 1
ATOM 650 C CA . GLN A 1 84 ? -0.534 2.186 -6.387 1.00 16.18 84 GLN A CA 1
ATOM 651 C C . GLN A 1 84 ? -2.034 2.275 -6.626 1.00 14.92 84 GLN A C 1
ATOM 652 O O . GLN A 1 84 ? -2.740 1.288 -6.386 1.00 15.78 84 GLN A O 1
ATOM 658 N N . TYR A 1 85 ? -2.537 3.418 -7.083 1.00 13.24 85 TYR A N 1
ATOM 659 C CA . TYR A 1 85 ? -3.973 3.655 -7.158 1.00 16.96 85 TYR A CA 1
ATOM 660 C C . TYR A 1 85 ? -4.320 4.364 -8.459 1.00 20.71 85 TYR A C 1
ATOM 661 O O . TYR A 1 85 ? -3.474 4.997 -9.101 1.00 17.62 85 TYR A O 1
ATOM 670 N N . ASN A 1 86 ? -5.587 4.238 -8.838 1.00 19.74 86 ASN A N 1
ATOM 671 C CA . ASN A 1 86 ? -6.143 4.812 -10.054 1.00 18.77 86 ASN A CA 1
ATOM 672 C C . ASN A 1 86 ? -7.315 5.718 -9.706 1.00 19.74 86 ASN A C 1
ATOM 673 O O . ASN A 1 86 ? -7.810 5.710 -8.577 1.00 17.99 86 ASN A O 1
ATOM 678 N N . ASN A 1 87 ? -7.754 6.494 -10.704 1.00 18.25 87 ASN A N 1
ATOM 679 C CA . ASN A 1 87 ? -8.857 7.438 -10.534 1.00 21.91 87 ASN A CA 1
ATOM 680 C C . ASN A 1 87 ? -10.043 6.773 -9.852 1.00 22.40 87 ASN A C 1
ATOM 681 O O . ASN A 1 87 ? -10.433 5.659 -10.208 1.00 23.22 87 ASN A O 1
ATOM 686 N N . GLY A 1 88 ? -10.609 7.456 -8.861 1.00 20.29 88 GLY A N 1
ATOM 687 C CA . GLY A 1 88 ? -11.789 6.969 -8.175 1.00 23.28 88 GLY A CA 1
ATOM 688 C C . GLY A 1 88 ? -11.529 6.046 -7.006 1.00 21.10 88 GLY A C 1
ATOM 689 O O . GLY A 1 88 ? -12.454 5.799 -6.219 1.00 21.08 88 GLY A O 1
ATOM 690 N N . ASP A 1 89 ? -10.313 5.518 -6.863 1.00 15.94 89 ASP A N 1
ATOM 691 C CA . ASP A 1 89 ? -9.994 4.692 -5.705 1.00 17.02 89 ASP A CA 1
ATOM 692 C C . ASP A 1 89 ? -10.071 5.528 -4.431 1.00 21.16 89 ASP A C 1
ATOM 693 O O . ASP A 1 89 ? -9.901 6.751 -4.454 1.00 16.47 89 ASP A O 1
ATOM 698 N N . THR A 1 90 ? -10.345 4.858 -3.314 1.00 18.58 90 THR A N 1
ATOM 699 C CA A THR A 1 90 ? -10.374 5.500 -2.007 0.34 19.32 90 THR A CA 1
ATOM 700 C CA B THR A 1 90 ? -10.390 5.486 -2.001 0.66 19.30 90 THR A CA 1
ATOM 701 C C . THR A 1 90 ? -9.182 5.034 -1.187 1.00 21.15 90 THR A C 1
ATOM 702 O O . THR A 1 90 ? -8.815 3.854 -1.217 1.00 19.07 90 THR A O 1
ATOM 709 N N . VAL A 1 91 ? -8.552 5.973 -0.478 1.00 13.91 91 VAL A N 1
ATOM 710 C CA . VAL A 1 91 ? -7.458 5.631 0.421 1.00 15.71 91 VAL A CA 1
ATOM 711 C C . VAL A 1 91 ? -7.759 6.204 1.799 1.00 17.68 91 VAL A C 1
ATOM 712 O O . VAL A 1 91 ? -8.611 7.078 1.967 1.00 13.38 91 VAL A O 1
ATOM 716 N N . GLN A 1 92 ? -7.046 5.681 2.783 1.00 15.53 92 GLN A N 1
ATOM 717 C CA . GLN A 1 92 ? -7.084 6.078 4.175 1.00 16.25 92 GLN A CA 1
ATOM 718 C C . GLN A 1 92 ? -5.820 6.840 4.526 1.00 17.97 92 GLN A C 1
ATOM 719 O O . GLN A 1 92 ? -4.799 6.725 3.831 1.00 14.02 92 GLN A O 1
ATOM 725 N N . PRO A 1 93 ? -5.843 7.624 5.605 1.00 16.25 93 PRO A N 1
ATOM 726 C CA . PRO A 1 93 ? -4.599 8.205 6.118 1.00 16.02 93 PRO A CA 1
ATOM 727 C C . PRO A 1 93 ? -3.559 7.113 6.291 1.00 18.29 93 PRO A C 1
ATOM 728 O O . PRO A 1 93 ? -3.847 6.048 6.837 1.00 18.22 93 PRO A O 1
ATOM 732 N N . GLY A 1 94 ? -2.351 7.366 5.794 1.00 13.47 94 GLY A N 1
ATOM 733 C CA . GLY A 1 94 ? -1.266 6.421 5.926 1.00 14.28 94 GLY A CA 1
ATOM 734 C C . GLY A 1 94 ? -1.082 5.472 4.756 1.00 16.17 94 GLY A C 1
ATOM 735 O O . GLY A 1 94 ? -0.019 4.850 4.652 1.00 14.77 94 GLY A O 1
ATOM 736 N N . THR A 1 95 ? -2.066 5.356 3.865 1.00 12.47 95 THR A N 1
ATOM 737 C CA . THR A 1 95 ? -1.959 4.428 2.743 1.00 15.10 95 THR A CA 1
ATOM 738 C C . THR A 1 95 ? -0.729 4.733 1.892 1.00 14.03 95 THR A C 1
ATOM 739 O O . THR A 1 95 ? -0.471 5.890 1.548 1.00 13.74 95 THR A O 1
ATOM 743 N N . LEU A 1 96 ? 0.031 3.691 1.552 1.00 12.53 96 LEU A N 1
ATOM 744 C CA . LEU A 1 96 ? 1.197 3.840 0.674 1.00 14.06 96 LEU A CA 1
ATOM 745 C C . LEU A 1 96 ? 0.745 4.190 -0.743 1.00 16.13 96 LEU A C 1
ATOM 746 O O . LEU A 1 96 ? 0.170 3.347 -1.436 1.00 15.71 96 LEU A O 1
ATOM 751 N N . LEU A 1 97 ? 1.033 5.421 -1.196 1.00 11.50 97 LEU A N 1
ATOM 752 C CA . LEU A 1 97 ? 0.580 5.871 -2.513 1.00 12.43 97 LEU A CA 1
ATOM 753 C C . LEU A 1 97 ? 1.530 5.457 -3.632 1.00 13.11 97 LEU A C 1
ATOM 754 O O . LEU A 1 97 ? 1.106 5.305 -4.785 1.00 13.34 97 LEU A O 1
ATOM 759 N N . GLY A 1 98 ? 2.801 5.300 -3.313 1.00 14.87 98 GLY A N 1
ATOM 760 C CA . GL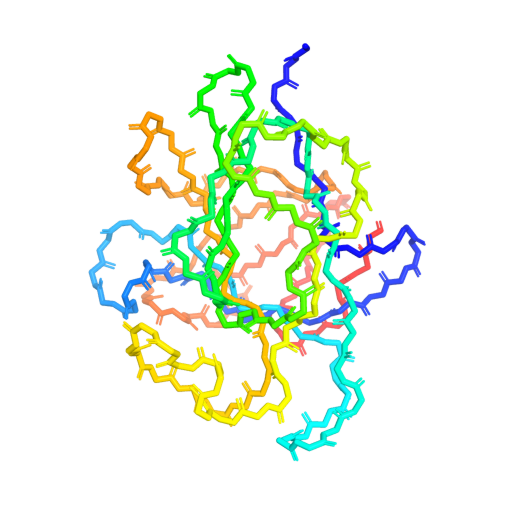Y A 1 98 ? 3.850 5.175 -4.302 1.00 11.64 98 GLY A CA 1
ATOM 761 C C . GLY A 1 98 ? 5.155 5.577 -3.644 1.00 13.61 98 GLY A C 1
ATOM 762 O O . GLY A 1 98 ? 5.207 5.868 -2.450 1.00 16.85 98 GLY A O 1
ATOM 763 N N . ARG A 1 99 ? 6.215 5.567 -4.439 1.00 11.80 99 ARG A N 1
ATOM 764 C CA . ARG A 1 99 ? 7.502 6.099 -3.994 1.00 13.27 99 ARG A CA 1
ATOM 765 C C . ARG A 1 99 ? 7.712 7.467 -4.623 1.00 13.07 99 ARG A C 1
ATOM 766 O O . ARG A 1 99 ? 7.128 7.776 -5.661 1.00 15.99 99 ARG A O 1
ATOM 774 N N . TYR A 1 100 ? 8.551 8.303 -4.006 1.00 13.83 100 TYR A N 1
ATOM 775 C CA . TYR A 1 100 ? 9.027 9.421 -4.805 1.00 14.19 100 TYR A CA 1
ATOM 776 C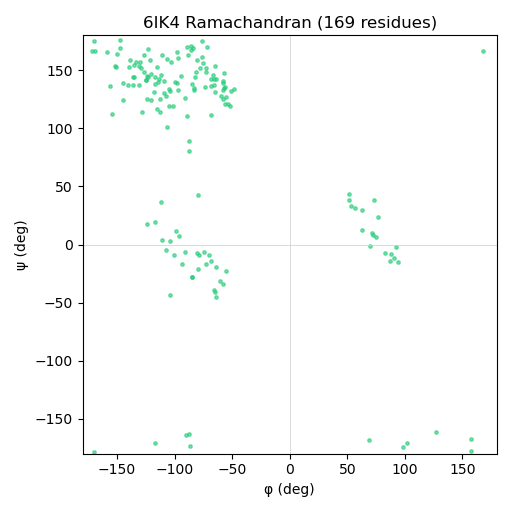 C . TYR A 1 100 ? 10.181 8.908 -5.646 1.00 16.47 100 TYR A C 1
ATOM 777 O O . TYR A 1 100 ? 10.912 8.006 -5.232 1.00 13.88 100 TYR A O 1
ATOM 786 N N . ALA A 1 101 ? 10.269 9.426 -6.866 1.00 15.30 101 ALA A N 1
ATOM 787 C CA . ALA A 1 101 ? 11.062 8.795 -7.910 1.00 18.04 101 ALA A CA 1
ATOM 788 C C . ALA A 1 101 ? 12.549 8.873 -7.600 1.00 15.98 101 ALA A C 1
ATOM 789 O O . ALA A 1 101 ? 13.055 9.912 -7.175 1.00 17.37 101 ALA A O 1
ATOM 791 N N . ASN A 1 102 ? 13.248 7.761 -7.819 1.00 16.64 102 ASN A N 1
ATOM 792 C CA . ASN A 1 102 ? 14.701 7.731 -7.715 1.00 13.91 102 ASN A CA 1
ATOM 793 C C . ASN A 1 102 ? 15.380 7.895 -9.072 1.00 20.97 102 ASN A C 1
ATOM 794 O O . ASN A 1 102 ? 16.607 7.776 -9.160 1.00 22.44 102 ASN A O 1
ATOM 799 N N . SER A 1 103 ? 14.620 8.182 -10.128 1.00 19.90 103 SER A N 1
ATOM 800 C CA . SER A 1 103 ? 15.205 8.465 -11.430 1.00 28.21 103 SER A CA 1
ATOM 801 C C . SER A 1 103 ? 14.720 9.820 -11.929 1.00 27.86 103 SER A C 1
ATOM 802 O O . SER A 1 103 ? 13.560 10.196 -11.734 1.00 18.40 103 SER A O 1
ATOM 805 N N . TYR A 1 104 ? 15.628 10.553 -12.569 1.00 17.79 104 TYR A N 1
ATOM 806 C CA . TYR A 1 104 ? 15.367 11.941 -12.930 1.00 19.09 104 TYR A CA 1
ATOM 807 C C . TYR A 1 104 ? 14.223 12.055 -13.934 1.00 21.31 104 TYR A C 1
ATOM 808 O O . TYR A 1 104 ? 13.335 12.908 -13.785 1.00 23.11 104 TYR A O 1
ATOM 817 N N . ASN A 1 105 ? 14.227 11.200 -14.965 1.00 20.10 105 ASN A N 1
ATOM 818 C CA . ASN A 1 105 ? 13.189 11.280 -15.992 1.00 24.73 105 ASN A CA 1
ATOM 819 C C . ASN A 1 105 ? 11.812 10.959 -15.425 1.00 17.44 105 ASN A C 1
ATOM 820 O O . ASN A 1 105 ? 10.824 11.604 -15.788 1.00 21.65 105 ASN A O 1
ATOM 825 N N . GLN A 1 106 ? 11.724 9.957 -14.551 1.00 19.60 106 GLN A N 1
ATOM 826 C CA . GLN A 1 106 ? 10.439 9.635 -13.935 1.00 19.27 106 GLN A CA 1
ATOM 827 C C . GLN A 1 106 ? 9.962 10.759 -13.025 1.00 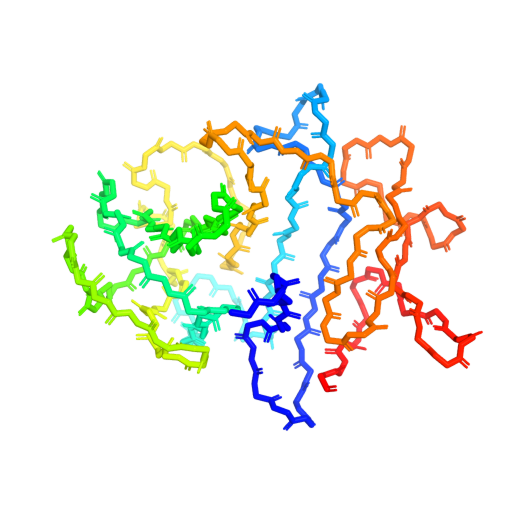23.47 106 GLN A C 1
ATOM 828 O O . GLN A 1 106 ? 8.761 11.055 -12.972 1.00 18.29 106 GLN A O 1
ATOM 834 N N . ALA A 1 107 ? 10.887 11.380 -12.285 1.00 17.02 107 ALA A N 1
ATOM 835 C CA . ALA A 1 107 ? 10.519 12.472 -11.389 1.00 19.40 107 ALA A CA 1
ATOM 836 C C . ALA A 1 107 ? 9.900 13.639 -12.142 1.00 22.81 107 ALA A C 1
ATOM 837 O O . ALA A 1 107 ? 9.053 14.356 -11.595 1.00 18.70 107 ALA A O 1
ATOM 839 N N . LEU A 1 108 ? 10.315 13.858 -13.385 1.00 17.61 108 LEU A N 1
ATOM 840 C CA . LEU A 1 108 ? 9.871 15.004 -14.163 1.00 18.78 108 LEU A CA 1
ATOM 841 C C . LEU A 1 108 ? 8.991 14.576 -15.335 1.00 23.57 108 LEU A C 1
ATOM 842 O O . LEU A 1 108 ? 9.031 15.173 -16.409 1.00 22.92 108 LEU A O 1
ATOM 847 N N . CYS A 1 109 ? 8.168 13.544 -1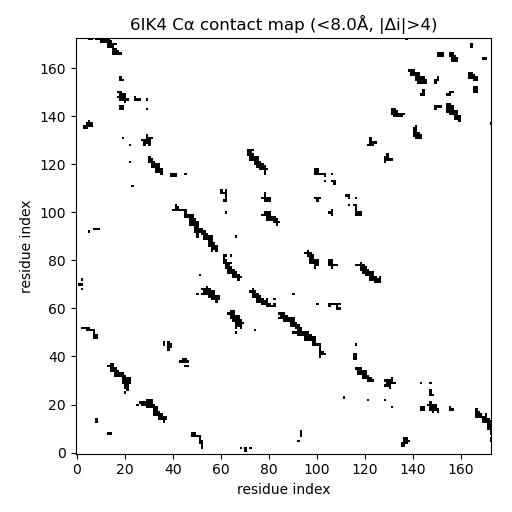5.133 1.00 26.72 109 CYS A N 1
ATOM 848 C CA . CYS A 1 109 ? 7.366 13.015 -16.230 1.00 23.43 109 CYS A CA 1
ATOM 849 C C . CYS A 1 109 ? 6.348 14.024 -16.754 1.00 24.27 109 CYS A C 1
ATOM 850 O O . CYS A 1 109 ? 5.864 13.866 -17.879 1.00 34.95 109 CYS A O 1
ATOM 853 N N . GLU A 1 110 ? 6.009 15.059 -15.981 1.00 22.41 110 GLU A N 1
ATOM 854 C CA . GLU A 1 110 ? 5.148 16.135 -16.466 1.00 26.33 110 GLU A CA 1
ATOM 855 C C . GLU A 1 110 ? 5.871 17.477 -16.493 1.00 22.26 110 GLU A C 1
ATOM 856 O O . GLU A 1 110 ? 5.223 18.526 -16.523 1.00 25.55 110 GLU A O 1
ATOM 862 N N . GLY A 1 111 ? 7.191 17.473 -16.481 1.00 22.69 111 GLY A N 1
ATOM 863 C CA . GLY A 1 111 ? 7.936 18.715 -16.490 1.00 23.69 111 GLY A CA 1
ATOM 864 C C . GLY A 1 111 ? 8.385 19.106 -15.100 1.00 32.15 111 GLY A C 1
ATOM 865 O O . GLY A 1 111 ? 8.225 18.371 -14.120 1.00 25.21 111 GLY A O 1
ATOM 866 N N . GLY A 1 112 ? 8.961 20.299 -15.024 1.00 31.95 112 GLY A N 1
ATOM 867 C CA . GLY A 1 112 ? 9.484 20.830 -13.783 1.00 28.13 112 GLY A CA 1
ATOM 868 C C . GLY A 1 112 ? 10.995 20.706 -13.706 1.00 26.10 112 GLY A C 1
ATOM 869 O O . GLY A 1 112 ? 11.686 20.369 -14.671 1.00 29.66 112 GLY A O 1
ATOM 870 N N . GLN A 1 113 ? 11.513 20.992 -12.520 1.00 32.87 113 GLN A N 1
ATOM 871 C CA . GLN A 1 113 ? 12.936 20.856 -12.256 1.00 31.32 113 GLN A CA 1
ATOM 872 C C . GLN A 1 113 ? 13.139 20.179 -10.911 1.00 22.31 113 GLN A C 1
ATOM 873 O O . GLN A 1 113 ? 12.278 20.253 -10.028 1.00 25.33 113 GLN A O 1
ATOM 879 N N . SER A 1 114 ? 14.288 19.520 -10.762 1.00 18.46 114 SER A N 1
ATOM 880 C CA . SER A 1 114 ? 14.615 18.846 -9.510 1.00 15.38 114 SER A CA 1
ATOM 881 C C . SER A 1 114 ? 16.125 18.694 -9.358 1.00 16.42 114 SER A C 1
ATOM 882 O O . SER A 1 114 ? 16.816 18.290 -10.298 1.00 18.63 114 SER A O 1
ATOM 885 N N . SER A 1 115 ? 16.614 18.974 -8.153 1.00 16.16 115 SER A N 1
ATOM 886 C CA . SER A 1 115 ? 18.011 18.773 -7.787 1.00 16.30 115 SER A CA 1
ATOM 887 C C . SER A 1 115 ? 18.287 17.397 -7.186 1.00 16.66 115 SER A C 1
ATOM 888 O O . SER A 1 115 ? 19.455 17.065 -6.944 1.00 16.11 115 SER A O 1
ATOM 891 N N . GLY A 1 116 ? 17.256 16.595 -6.938 1.00 14.64 116 GLY A N 1
ATOM 892 C CA . GLY A 1 116 ? 17.427 15.291 -6.339 1.00 10.76 116 GLY A CA 1
ATOM 893 C C . GLY A 1 116 ? 16.091 14.725 -5.905 1.00 13.28 116 GLY A C 1
ATOM 894 O O . GLY A 1 116 ? 15.079 15.431 -5.859 1.00 16.69 116 GLY A O 1
ATOM 895 N N . PRO A 1 117 ? 16.061 13.433 -5.586 1.00 13.79 117 PRO A N 1
ATOM 896 C CA . PRO A 1 117 ? 14.784 12.784 -5.231 1.00 13.65 117 PRO A CA 1
ATOM 897 C C . PRO A 1 117 ? 14.095 13.463 -4.051 1.00 12.83 117 PRO A C 1
ATOM 898 O O . PRO A 1 117 ? 14.722 13.773 -3.028 1.00 11.01 117 PRO A O 1
ATOM 902 N N . HIS A 1 118 ? 12.788 13.685 -4.206 1.00 12.28 118 HIS A N 1
ATOM 903 C CA . HIS A 1 118 ? 11.922 14.219 -3.164 1.00 10.96 118 HIS A CA 1
ATOM 904 C C . HIS A 1 118 ? 10.493 14.127 -3.682 1.00 11.74 118 HIS A C 1
ATOM 905 O O . HIS A 1 118 ? 10.263 13.917 -4.874 1.00 10.95 118 HIS A O 1
ATOM 912 N N . VAL A 1 119 ? 9.530 14.307 -2.786 1.00 10.05 119 VAL A N 1
ATOM 913 C CA . VAL A 1 119 ? 8.139 14.504 -3.202 1.00 10.14 119 VAL A CA 1
ATOM 914 C C . VAL A 1 119 ? 7.798 15.982 -3.059 1.00 11.77 119 VAL A C 1
ATOM 915 O O . VAL A 1 119 ? 8.132 16.613 -2.050 1.00 11.40 119 VAL A O 1
ATOM 919 N N . HIS A 1 120 ? 7.196 16.546 -4.104 1.00 9.21 120 HIS A N 1
ATOM 920 C CA . HIS A 1 120 ? 6.649 17.894 -4.095 1.00 11.64 120 HIS A CA 1
ATOM 921 C C . HIS A 1 120 ? 5.213 17.768 -3.607 1.00 11.28 120 HIS A C 1
ATOM 922 O O . HIS A 1 120 ? 4.367 17.214 -4.310 1.00 11.70 120 HIS A O 1
ATOM 929 N N . PHE A 1 121 ? 4.952 18.259 -2.400 1.00 9.89 121 PHE A N 1
ATOM 930 C CA . PHE A 1 121 ? 3.685 18.076 -1.689 1.00 8.80 121 PHE A CA 1
ATOM 931 C C . PHE A 1 121 ? 2.906 19.389 -1.684 1.00 10.97 121 PHE A C 1
ATOM 932 O O . PHE A 1 121 ? 3.439 20.410 -1.252 1.00 13.16 121 PHE A O 1
ATOM 940 N N . THR A 1 122 ? 1.637 19.362 -2.121 1.00 10.90 122 THR A N 1
ATOM 941 C CA . THR A 1 122 ? 0.858 20.585 -2.328 1.00 11.61 122 THR A CA 1
ATOM 942 C C . THR A 1 122 ? -0.511 20.465 -1.671 1.00 9.85 122 THR A C 1
ATOM 943 O O . THR A 1 122 ? -1.165 19.427 -1.794 1.00 11.79 122 THR A O 1
ATOM 947 N N . LEU A 1 123 ? -0.947 21.538 -1.002 1.00 8.38 123 LEU A N 1
ATOM 948 C CA . LEU A 1 123 ? -2.291 21.632 -0.430 1.00 10.10 123 LEU A CA 1
ATOM 949 C C . LEU A 1 123 ? -3.211 22.393 -1.380 1.00 10.59 123 LEU A C 1
ATOM 950 O O . LEU A 1 123 ? -2.858 23.479 -1.863 1.00 11.19 123 LEU A O 1
ATOM 955 N N . LEU A 1 124 ? -4.406 21.848 -1.608 1.00 10.49 124 LEU A N 1
ATOM 956 C CA . LEU A 1 124 ? -5.376 22.465 -2.487 1.00 10.76 124 LEU A CA 1
ATOM 957 C C . LEU A 1 124 ? -6.718 22.539 -1.775 1.00 10.33 124 LEU A C 1
ATOM 958 O O . LEU A 1 124 ? -6.988 21.784 -0.839 1.00 12.07 124 LEU A O 1
ATOM 963 N N . GLN A 1 125 ? -7.551 23.469 -2.230 1.00 12.13 125 GLN A N 1
ATOM 964 C CA . GLN A 1 125 ? -8.961 23.476 -1.861 1.00 12.31 125 GLN A CA 1
ATOM 965 C C . GLN A 1 125 ? -9.763 23.749 -3.123 1.00 10.90 125 GLN A C 1
ATOM 966 O O . GLN A 1 125 ? -9.384 24.607 -3.922 1.00 15.01 125 GLN A O 1
ATOM 972 N N . ASN A 1 126 ? -10.864 23.024 -3.310 1.00 13.78 126 ASN A N 1
ATOM 973 C CA . ASN A 1 126 ? -11.653 23.171 -4.540 1.00 13.81 126 ASN A CA 1
ATOM 974 C C . ASN A 1 126 ? -10.777 23.009 -5.781 1.00 19.25 126 ASN A C 1
ATOM 975 O O . ASN A 1 126 ? -10.989 23.686 -6.789 1.00 18.15 126 ASN A O 1
ATOM 980 N N . GLY A 1 127 ? -9.749 22.162 -5.702 1.00 15.44 127 GLY A N 1
ATOM 981 C CA . GLY A 1 127 ? -8.871 21.928 -6.835 1.00 17.03 127 GLY A CA 1
ATOM 982 C C . GLY A 1 127 ? -7.890 23.040 -7.137 1.00 19.69 127 GLY A C 1
ATOM 983 O O . GLY A 1 127 ? -7.190 22.967 -8.157 1.00 21.26 127 GLY A O 1
ATOM 984 N N . GLN A 1 128 ? -7.811 24.062 -6.291 1.00 15.47 128 GLN A N 1
ATOM 985 C CA . GLN A 1 128 ? -6.905 25.189 -6.471 1.00 17.46 128 GLN A CA 1
ATOM 986 C C . GLN A 1 128 ? -5.879 25.192 -5.352 1.00 16.50 128 GLN A C 1
ATOM 987 O O . GLN A 1 128 ? -6.221 24.953 -4.195 1.00 13.96 128 GLN A O 1
ATOM 993 N N . GLN A 1 129 ? -4.624 25.500 -5.672 1.00 18.56 129 GLN A N 1
ATOM 994 C CA . GLN A 1 129 ? -3.635 25.512 -4.608 1.00 15.09 129 GLN A CA 1
ATOM 995 C C . GLN A 1 129 ? -3.942 26.641 -3.628 1.00 17.34 129 GLN A C 1
ATOM 996 O O . GLN A 1 129 ? -4.459 27.700 -4.001 1.00 17.53 129 GLN A O 1
ATOM 1002 N N . VAL A 1 130 ? -3.653 26.394 -2.349 1.00 15.23 130 VAL A N 1
ATOM 1003 C CA . VAL A 1 130 ? -3.923 27.352 -1.288 1.00 14.76 130 VAL A CA 1
ATOM 1004 C C . VAL A 1 130 ? -2.694 27.457 -0.396 1.00 14.41 130 VAL A C 1
ATOM 1005 O O . VAL A 1 130 ? -1.870 26.543 -0.323 1.00 14.91 130 VAL A O 1
ATOM 1009 N N . SER A 1 131 ? -2.584 28.584 0.299 1.00 11.49 131 SER A N 1
ATOM 1010 C CA . SER A 1 131 ? -1.400 28.838 1.110 1.00 16.43 131 SER A CA 1
ATOM 1011 C C . SER A 1 131 ? -1.326 27.851 2.265 1.00 15.06 131 SER A C 1
ATOM 1012 O O . SER A 1 131 ? -2.349 27.472 2.844 1.00 12.90 131 SER A O 1
ATOM 1015 N N . LEU A 1 132 ? -0.103 27.424 2.592 1.00 11.51 132 LEU A N 1
ATOM 1016 C CA . LEU A 1 132 ? 0.129 26.598 3.770 1.00 9.24 132 LEU A CA 1
ATOM 1017 C C . LEU A 1 132 ? 0.196 27.408 5.052 1.00 12.88 132 LEU A C 1
ATOM 1018 O O . LEU A 1 132 ? 0.257 26.814 6.136 1.00 14.78 132 LEU A O 1
ATOM 1023 N N . HIS A 1 133 ? 0.184 28.735 4.966 1.00 10.69 133 HIS A N 1
ATOM 1024 C CA . HIS A 1 133 ? 0.417 29.545 6.149 1.00 11.98 133 HIS A CA 1
ATOM 1025 C C . HIS A 1 133 ? -0.695 29.351 7.171 1.00 12.60 133 HIS A C 1
ATOM 1026 O O . HIS A 1 133 ? -1.882 29.421 6.838 1.00 13.21 133 HIS A O 1
ATOM 1033 N N . ASN A 1 134 ? -0.301 29.106 8.415 1.00 12.15 134 ASN A N 1
ATOM 1034 C CA . ASN A 1 134 ? -1.216 28.852 9.524 1.00 13.14 134 ASN A CA 1
ATOM 1035 C C . ASN A 1 134 ? -2.050 27.593 9.336 1.00 16.67 134 ASN A C 1
ATOM 1036 O O . ASN A 1 134 ? -3.020 27.385 10.071 1.00 18.64 134 ASN A O 1
ATOM 1041 N N . ARG A 1 135 ? -1.705 26.741 8.378 1.00 12.37 135 ARG A N 1
ATOM 1042 C CA . ARG A 1 135 ? -2.317 25.423 8.311 1.00 12.09 135 ARG A CA 1
ATOM 1043 C C . ARG A 1 135 ? -1.526 24.476 9.218 1.00 12.38 135 ARG A C 1
ATOM 1044 O O . ARG A 1 135 ? -0.426 24.797 9.667 1.00 14.85 135 ARG A O 1
ATOM 1052 N N . TYR A 1 136 ? -2.094 23.302 9.489 1.00 10.84 136 TYR A N 1
ATOM 1053 C CA . TYR A 1 136 ? -1.512 22.362 10.438 1.00 8.85 136 TYR A CA 1
ATOM 1054 C C . TYR A 1 136 ? -1.254 21.016 9.779 1.00 12.00 136 TYR A C 1
ATOM 1055 O O . TYR A 1 136 ? -2.033 20.565 8.935 1.00 12.46 136 TYR A O 1
ATOM 1064 N N . ILE A 1 137 ? -0.156 20.373 10.176 1.00 13.73 137 ILE A N 1
ATOM 1065 C CA . ILE A 1 137 ? 0.131 19.015 9.728 1.00 11.16 137 ILE A CA 1
ATOM 1066 C C . ILE A 1 137 ? 0.807 18.286 10.889 1.00 11.85 137 ILE A C 1
ATOM 1067 O O . ILE A 1 137 ? 1.790 18.779 11.457 1.00 11.10 137 ILE A O 1
ATOM 1072 N N . SER A 1 138 ? 0.238 17.148 11.309 1.00 11.38 138 SER A N 1
ATOM 1073 C CA . SER A 1 138 ? 0.722 16.423 12.494 1.00 12.79 138 SER A CA 1
ATOM 1074 C C . SER A 1 138 ? 0.843 17.358 13.699 1.00 11.62 138 SER A C 1
ATOM 1075 O O . SER A 1 138 ? 1.768 17.253 14.506 1.00 12.18 138 SER A O 1
ATOM 1078 N N . ASN A 1 139 ? -0.112 18.280 13.819 1.00 11.11 139 ASN A N 1
ATOM 1079 C CA . ASN A 1 139 ? -0.220 19.275 14.884 1.00 8.88 139 ASN A CA 1
ATOM 1080 C C . ASN A 1 139 ? 0.854 20.358 14.816 1.00 10.51 139 ASN A C 1
ATOM 1081 O O . ASN A 1 139 ? 0.846 21.250 15.665 1.00 11.63 139 ASN A O 1
ATOM 1086 N N . TYR A 1 140 ? 1.786 20.312 13.855 1.00 10.30 140 TYR A N 1
ATOM 1087 C CA . TYR A 1 140 ? 2.656 21.463 13.613 1.00 8.45 140 TYR A CA 1
ATOM 1088 C C . TYR A 1 140 ? 1.876 22.576 12.930 1.00 12.15 140 TYR A C 1
ATOM 1089 O O . TYR A 1 140 ? 1.184 22.330 11.942 1.00 12.46 140 TYR A O 1
ATOM 1098 N N . ARG A 1 141 ? 2.053 23.813 13.386 1.00 12.05 141 ARG A N 1
ATOM 1099 C CA . ARG A 1 141 ? 1.612 24.949 12.586 1.00 12.66 141 ARG A CA 1
ATOM 1100 C C . ARG A 1 141 ? 2.697 25.265 11.570 1.00 12.02 141 ARG A C 1
ATOM 1101 O O . ARG A 1 141 ? 3.876 25.325 11.924 1.00 11.82 141 ARG A O 1
ATOM 1109 N N . ILE A 1 142 ? 2.308 25.452 10.310 1.00 11.13 142 ILE A N 1
ATOM 1110 C CA . ILE A 1 142 ? 3.249 25.830 9.259 1.00 10.42 142 ILE A CA 1
ATOM 1111 C C . ILE A 1 142 ? 3.297 27.349 9.174 1.00 12.45 142 ILE A C 1
ATOM 1112 O O . ILE A 1 142 ? 2.260 28.008 9.029 1.00 12.89 142 ILE A O 1
ATOM 1117 N N . ASP A 1 143 ? 4.490 27.910 9.269 1.00 10.93 143 ASP A N 1
ATOM 1118 C CA . ASP A 1 143 ? 4.677 29.346 9.102 1.00 11.34 143 ASP A CA 1
ATOM 1119 C C . ASP A 1 143 ? 5.480 29.548 7.826 1.00 11.99 143 ASP A C 1
ATOM 1120 O O . ASP A 1 143 ? 6.646 29.159 7.767 1.00 12.65 143 ASP A O 1
ATOM 1125 N N . VAL A 1 144 ? 4.877 30.163 6.811 1.00 14.81 144 VAL A N 1
ATOM 1126 C CA . VAL A 1 144 ? 5.588 30.307 5.538 1.00 14.42 144 VAL A CA 1
ATOM 1127 C C . VAL A 1 144 ? 6.565 31.481 5.609 1.00 18.73 144 VAL A C 1
ATOM 1128 O O . VAL A 1 144 ? 6.442 32.391 6.433 1.00 16.52 144 VAL A O 1
ATOM 1132 N N . GLY A 1 145 ? 7.561 31.450 4.726 1.00 17.26 145 GLY A N 1
ATOM 1133 C CA . GLY A 1 145 ? 8.574 32.483 4.664 1.00 15.54 145 GLY A CA 1
ATOM 1134 C C . GLY A 1 145 ? 8.151 33.637 3.780 1.00 19.65 145 GLY A C 1
ATOM 1135 O O . GLY A 1 145 ? 6.976 33.806 3.448 1.00 17.99 145 GLY A O 1
ATOM 1136 N N . ASN A 1 146 ? 9.136 34.439 3.381 1.00 20.55 146 ASN A N 1
ATOM 1137 C CA . ASN A 1 146 ? 8.866 35.684 2.668 1.00 23.48 146 ASN A CA 1
ATOM 1138 C C . ASN A 1 146 ? 9.151 35.603 1.176 1.00 24.66 146 ASN A C 1
ATOM 1139 O O . ASN A 1 146 ? 9.018 36.612 0.473 1.00 22.10 146 ASN A O 1
ATOM 1144 N N . SER A 1 147 ? 9.537 34.437 0.675 1.00 18.35 147 SER A N 1
ATOM 1145 C CA . SER A 1 147 ? 9.742 34.225 -0.752 1.00 18.45 147 SER A CA 1
ATOM 1146 C C . SER A 1 147 ? 9.640 32.729 -1.006 1.00 21.18 147 SER A C 1
ATOM 1147 O O . SER A 1 147 ? 9.682 31.925 -0.072 1.00 19.18 147 SER A O 1
ATOM 1150 N N . ASN A 1 148 ? 9.502 32.360 -2.280 1.00 16.21 148 ASN A N 1
ATOM 1151 C CA . ASN A 1 148 ? 9.505 30.944 -2.630 1.00 19.25 148 ASN A CA 1
ATOM 1152 C C . ASN A 1 148 ? 10.770 30.260 -2.126 1.00 20.96 148 ASN A C 1
ATOM 1153 O O . ASN A 1 148 ? 11.886 30.718 -2.389 1.00 16.48 148 ASN A O 1
ATOM 1158 N N . TYR A 1 149 ? 10.578 29.166 -1.386 1.00 15.20 149 TYR A N 1
ATOM 1159 C CA . TYR A 1 149 ? 11.616 28.288 -0.854 1.00 13.75 149 TYR A CA 1
ATOM 1160 C C . TYR A 1 149 ? 12.395 28.909 0.294 1.00 17.06 149 TYR A C 1
ATOM 1161 O O . TYR A 1 149 ? 13.410 28.338 0.724 1.00 17.32 149 TYR A O 1
ATOM 1170 N N . ASP A 1 150 ? 11.966 30.063 0.796 1.00 15.64 150 ASP A N 1
ATOM 1171 C CA . ASP A 1 150 ? 12.661 30.716 1.899 1.00 21.20 150 ASP A CA 1
ATOM 1172 C C . ASP A 1 150 ? 12.833 29.755 3.070 1.00 23.61 150 ASP A C 1
ATOM 1173 O O . ASP A 1 150 ? 11.854 29.219 3.597 1.00 18.14 150 ASP A O 1
ATOM 1178 N N . SER A 1 151 ? 14.088 29.512 3.452 1.00 15.35 151 SER A N 1
ATOM 1179 C CA . SER A 1 151 ? 14.421 28.604 4.545 1.00 18.26 151 SER A CA 1
ATOM 1180 C C . SER A 1 151 ? 14.973 29.317 5.777 1.00 18.59 151 SER A C 1
ATOM 1181 O O . SER A 1 151 ? 15.383 28.647 6.732 1.00 19.87 151 SER A O 1
ATOM 1184 N N . ASN A 1 152 ? 15.024 30.647 5.774 1.00 19.33 152 ASN A N 1
ATOM 1185 C CA . ASN A 1 152 ? 15.393 31.392 6.976 1.00 13.91 152 ASN A CA 1
ATOM 1186 C C . ASN A 1 152 ? 14.459 30.994 8.110 1.00 15.02 152 ASN A C 1
ATOM 1187 O O . ASN A 1 152 ? 13.238 31.142 7.996 1.00 19.59 152 ASN A O 1
ATOM 1192 N N . CYS A 1 153 ? 15.026 30.473 9.200 1.00 19.04 153 CYS A N 1
ATOM 1193 C CA . CYS A 1 153 ? 14.176 29.937 10.256 1.00 17.43 153 CYS A CA 1
ATOM 1194 C C . CYS A 1 153 ? 13.488 31.012 11.091 1.00 28.88 153 CYS A C 1
ATOM 1195 O O . CYS A 1 153 ? 12.661 30.672 11.942 1.00 22.04 153 CYS A O 1
ATOM 1198 N N . ASN A 1 154 ? 13.799 32.290 10.884 1.00 23.34 154 ASN A N 1
ATOM 1199 C CA . ASN A 1 154 ? 12.961 33.329 11.468 1.00 21.99 154 ASN A CA 1
ATOM 1200 C C . ASN A 1 154 ? 11.699 33.571 10.658 1.00 22.87 154 ASN A C 1
ATOM 1201 O O . ASN A 1 154 ? 10.723 34.100 11.202 1.00 26.28 154 ASN A O 1
ATOM 1206 N N . ASN A 1 155 ? 11.695 33.183 9.382 1.00 15.88 155 ASN A N 1
ATOM 1207 C CA . ASN A 1 155 ? 10.558 33.374 8.487 1.00 14.93 155 ASN A CA 1
ATOM 1208 C C . ASN A 1 155 ? 9.767 32.096 8.241 1.00 18.24 155 ASN A C 1
ATOM 1209 O O . ASN A 1 155 ? 8.530 32.135 8.194 1.00 17.83 155 ASN A O 1
ATOM 1214 N N . PHE A 1 156 ? 10.452 30.975 8.022 1.00 15.01 156 PHE A N 1
ATOM 1215 C CA . PHE A 1 156 ? 9.798 29.710 7.709 1.00 13.56 156 PHE A CA 1
ATOM 1216 C C . PHE A 1 156 ? 10.115 28.697 8.794 1.00 16.10 156 PHE A C 1
ATOM 1217 O O . PHE A 1 156 ? 11.291 28.498 9.127 1.00 14.44 156 PHE A O 1
ATOM 1225 N N . TYR A 1 157 ? 9.080 28.020 9.303 1.00 12.24 157 TYR A N 1
ATOM 1226 C CA . TYR A 1 157 ? 9.298 26.941 10.263 1.00 12.46 157 TYR A CA 1
ATOM 1227 C C . TYR A 1 157 ? 8.004 26.166 10.482 1.00 13.87 157 TYR A C 1
ATOM 1228 O O . TYR A 1 157 ? 6.918 26.587 10.071 1.00 10.54 157 TYR A O 1
ATOM 1237 N N . PHE A 1 158 ? 8.154 25.005 11.119 1.00 9.75 158 PHE A N 1
ATOM 1238 C CA . PHE A 1 158 ? 7.065 24.224 11.682 1.00 11.76 158 PHE A CA 1
ATOM 1239 C C . PHE A 1 158 ? 7.099 24.397 13.196 1.00 13.39 158 PHE A C 1
ATOM 1240 O O . PHE A 1 158 ? 8.165 24.282 13.805 1.00 14.17 158 PHE A O 1
ATOM 1248 N N . GLU A 1 159 ? 5.946 24.645 13.813 1.00 11.41 159 GLU A N 1
ATOM 1249 C CA . GLU A 1 159 ? 5.913 24.916 15.249 1.00 11.37 159 GLU A CA 1
ATOM 1250 C C . GLU A 1 159 ? 4.976 23.934 15.948 1.00 12.00 159 GLU A C 1
ATOM 1251 O O . GLU A 1 159 ? 3.808 23.809 15.573 1.00 12.47 159 GLU A O 1
ATOM 1257 N N . ARG A 1 160 ? 5.492 23.237 16.958 1.00 11.15 160 ARG A N 1
ATOM 1258 C CA . ARG A 1 160 ? 4.693 22.331 17.773 1.00 11.93 160 ARG A CA 1
ATOM 1259 C C . ARG A 1 160 ? 5.218 22.390 19.203 1.00 13.97 160 ARG A C 1
ATOM 1260 O O . ARG A 1 160 ? 6.426 22.471 19.420 1.00 11.86 160 ARG A O 1
ATOM 1268 N N . ASN A 1 161 ? 4.309 22.400 20.176 1.00 14.79 161 ASN A N 1
ATOM 1269 C CA . ASN A 1 161 ? 4.689 22.524 21.583 1.00 17.83 161 ASN A CA 1
ATOM 1270 C C . ASN A 1 161 ? 5.520 23.778 21.843 1.00 17.64 161 ASN A C 1
ATOM 1271 O O . ASN A 1 161 ? 6.369 23.798 22.735 1.00 22.09 161 ASN A O 1
ATOM 1276 N N . GLY A 1 162 ? 5.274 24.838 21.077 1.00 15.70 162 GLY A N 1
ATOM 1277 C CA . GLY A 1 162 ? 6.022 26.070 21.232 1.00 22.39 162 GLY A CA 1
ATOM 1278 C C . GLY A 1 162 ? 7.458 26.014 20.764 1.00 23.12 162 GLY A C 1
ATOM 1279 O O . GLY A 1 162 ? 8.215 26.956 21.022 1.00 25.80 162 GLY A O 1
ATOM 1280 N N . ARG A 1 163 ? 7.862 24.945 20.079 1.00 14.41 163 ARG A N 1
ATOM 1281 C CA . ARG A 1 163 ? 9.228 24.800 19.584 1.00 16.81 163 ARG A CA 1
ATOM 1282 C C . ARG A 1 163 ? 9.231 24.745 18.059 1.00 19.96 163 ARG A C 1
ATOM 1283 O O . ARG A 1 163 ? 8.319 24.184 17.447 1.00 14.56 163 ARG A O 1
ATOM 1291 N N . ARG A 1 164 ? 10.258 25.327 17.441 1.00 16.26 164 ARG A N 1
ATOM 1292 C CA . ARG A 1 164 ? 10.320 25.417 15.988 1.00 15.53 164 ARG A CA 1
ATOM 1293 C C . ARG A 1 164 ? 11.224 24.336 15.428 1.00 17.14 164 ARG A C 1
ATOM 1294 O O . ARG A 1 164 ? 12.279 24.039 15.994 1.00 19.18 164 ARG A O 1
ATOM 1302 N N . THR A 1 165 ? 10.806 23.758 14.311 1.00 11.73 165 THR A N 1
ATOM 1303 C CA . THR A 1 165 ? 11.670 22.932 13.481 1.00 15.63 165 THR A CA 1
ATOM 1304 C C . THR A 1 165 ? 11.880 23.657 12.162 1.00 18.93 165 THR A C 1
ATOM 1305 O O . THR A 1 165 ? 10.908 24.048 11.512 1.00 12.20 165 THR A O 1
ATOM 1309 N N . CYS A 1 166 ? 13.137 23.871 11.784 1.00 12.75 166 CYS A N 1
ATOM 1310 C CA . CYS A 1 166 ? 13.422 24.629 10.577 1.00 14.26 166 CYS A CA 1
ATOM 1311 C C . CYS A 1 166 ? 13.489 23.713 9.360 1.00 15.25 166 CYS A C 1
ATOM 1312 O O . CYS A 1 166 ? 13.528 22.480 9.466 1.00 15.58 166 CYS A O 1
ATOM 1315 N N . ALA A 1 167 ? 13.535 24.341 8.190 1.00 14.23 167 ALA A N 1
ATOM 1316 C CA . ALA A 1 167 ? 13.830 23.602 6.977 1.00 11.37 167 ALA A CA 1
ATOM 1317 C C . ALA A 1 167 ? 15.163 22.884 7.119 1.00 16.10 167 ALA A C 1
ATOM 1318 O O . ALA A 1 167 ? 16.083 23.353 7.802 1.00 17.01 167 ALA A O 1
ATOM 1320 N N . TRP A 1 168 ? 15.254 21.728 6.473 1.00 13.61 168 TRP A N 1
ATOM 1321 C CA . TRP A 1 168 ? 16.492 20.955 6.405 1.00 14.15 168 TRP A CA 1
ATOM 1322 C C . TRP A 1 168 ? 16.960 20.494 7.781 1.00 18.13 168 TRP A C 1
ATOM 1323 O O . TRP A 1 168 ? 18.154 20.281 8.000 1.00 19.98 168 TRP A O 1
ATOM 1334 N N . ARG A 1 169 ? 16.037 20.284 8.700 1.00 14.75 169 ARG A N 1
ATOM 1335 C CA . ARG A 1 169 ? 16.320 19.694 10.006 1.00 13.55 169 ARG A CA 1
ATOM 1336 C C . ARG A 1 169 ? 15.338 18.532 10.255 1.00 13.54 169 ARG A C 1
ATOM 1337 O O . ARG A 1 169 ? 14.277 18.574 9.750 1.00 18.04 169 ARG A O 1
ATOM 1345 N N . PRO A 1 170 ? 15.714 17.520 11.038 1.00 15.46 170 PRO A N 1
ATOM 1346 C CA . PRO A 1 170 ? 14.811 16.388 11.269 1.00 13.61 170 PRO A CA 1
ATOM 1347 C C . PRO A 1 170 ? 13.437 16.846 11.727 1.00 15.36 170 PRO A C 1
ATOM 1348 O O . PRO A 1 170 ? 13.286 17.499 12.766 1.00 15.60 170 PRO A O 1
ATOM 1352 N N . LEU A 1 171 ? 12.435 16.513 10.933 1.00 11.28 171 LEU A N 1
ATOM 1353 C CA . LEU A 1 171 ? 11.042 16.849 11.215 1.00 9.55 171 LEU A CA 1
ATOM 1354 C C . LEU A 1 171 ? 10.333 15.566 11.638 1.00 13.38 171 LEU A C 1
ATOM 1355 O O . LEU A 1 171 ? 9.966 14.748 10.790 1.00 12.36 171 LEU A O 1
ATOM 1360 N N . TYR A 1 172 ? 10.145 15.393 12.951 1.00 15.33 172 TYR A N 1
ATOM 1361 C CA . TYR A 1 172 ? 9.570 14.167 13.490 1.00 15.49 172 TYR A CA 1
ATOM 1362 C C . TYR A 1 172 ? 8.056 14.203 13.421 1.00 13.36 172 TYR A C 1
ATOM 1363 O O . TYR A 1 172 ? 7.433 15.194 13.814 1.00 16.43 172 TYR A O 1
ATOM 1372 N N . ARG A 1 173 ? 7.462 13.108 12.973 1.00 10.76 173 ARG A N 1
ATOM 1373 C CA . ARG A 1 173 ? 6.031 12.994 13.146 1.00 15.13 173 ARG A CA 1
ATOM 1374 C C . ARG A 1 173 ? 5.759 12.581 14.588 1.00 20.40 173 ARG A C 1
ATOM 1375 O O . ARG A 1 173 ? 5.079 13.322 15.300 1.00 25.68 173 ARG A O 1
#

B-factor: mean 19.2, std 8.73, range [7.15, 61.1]

CATH classification: 2.70.70.10

Sequence (173 aa):
ATFTMNLPWSQGYYWYSGGAHSNTGSGYPYSSLDFNNGSGGWGSNTPWVQAAHGGVITRRFSSCNIRVTHSSGFATNYYHMSNLQYNNGDTTVQPGTLLGRYANSYNQALCEGGQSSGPHVHFTLLQNGQQVSLHNRYISNYRIDVGNSNYDSNCNNFYFERNGRRTCAWRPLYR

Organism: NCBI:txid562716

Secondary structure (DSSP, 8-state):
-------SS-TT-EEEE---B-SSSSSS---EEEEE-S--STTS-PPEEE-SS-EEEEEEETTEEEEE-TTSEEEEEESEES----TT-EE-TT-EEEEEPSSHHHHTBTB---SSS-EEEEEEETTEE---TT-EETTEEEE--SSTT---TTTSEEEETTEEE-TTS-EE-